Protein AF-X1R8W7-F1 (afdb_monomer_lite)

Foldseek 3Di:
DKDKQKADDQADDDPVVVVVLVVVLCVVCVVVVWAWPDWDWDDDPGGIMIITITPDDDDLLVSLVSNVVSPHDPVLSVQLVVCVVVVPPPSDDDCPDDPDDDDFDWDQDPPPRDIHTQDDWDADPVRDTDRDD

Organism: NCBI:txid412755

Secondary structure (DSSP, 8-state):
--EEEEEEE-----HHHHHHHHHHHHHHHHHTTPPEEEEEEEE-SSSEEEEEEESS---HHHHHHHHHHHT--HHHHHHHHHHHTTT-TT---------------EEE-TTT--EEE--SEEE-TTS-EEE--

pLDDT: mean 88.51, std 13.25, range [50.94, 98.31]

Structure (mmCIF, N/CA/C/O backbone):
data_AF-X1R8W7-F1
#
_entry.id   AF-X1R8W7-F1
#
loop_
_atom_site.group_PDB
_atom_site.id
_atom_site.type_symbol
_atom_site.label_atom_id
_atom_site.label_alt_id
_atom_site.label_comp_id
_atom_site.label_asym_id
_atom_site.label_entity_id
_atom_site.label_seq_id
_atom_site.pdbx_PDB_ins_code
_atom_site.Cartn_x
_atom_site.Cartn_y
_atom_site.Cartn_z
_atom_site.occupancy
_atom_site.B_iso_or_equiv
_atom_site.auth_seq_id
_atom_site.auth_comp_id
_atom_site.auth_asym_id
_atom_site.auth_atom_id
_atom_site.pdbx_PDB_model_num
ATOM 1 N N . MET A 1 1 ? -12.177 11.814 14.594 1.00 72.44 1 MET A N 1
ATOM 2 C CA . MET A 1 1 ? -11.340 12.253 13.456 1.00 72.44 1 MET A CA 1
ATOM 3 C C . MET A 1 1 ? -11.459 11.187 12.366 1.00 72.44 1 MET A C 1
ATOM 5 O O . MET A 1 1 ? -12.243 10.273 12.571 1.00 72.44 1 MET A O 1
ATOM 9 N N . THR A 1 2 ? -10.802 11.298 11.208 1.00 88.56 2 THR A N 1
ATOM 10 C CA . THR A 1 2 ? -10.849 10.246 10.168 1.00 88.56 2 THR A CA 1
ATOM 11 C C . THR A 1 2 ? -9.465 9.651 9.942 1.00 88.56 2 THR A C 1
ATOM 13 O O . THR A 1 2 ? -8.452 10.349 10.047 1.00 88.56 2 THR A O 1
ATOM 16 N N . THR A 1 3 ? -9.414 8.353 9.640 1.00 95.81 3 THR A N 1
ATOM 17 C CA . THR A 1 3 ? -8.172 7.656 9.287 1.00 95.81 3 THR A CA 1
ATOM 18 C C . THR A 1 3 ? -8.088 7.503 7.776 1.00 95.81 3 THR A C 1
ATOM 20 O O . THR A 1 3 ? -9.067 7.148 7.123 1.00 95.81 3 THR A O 1
ATOM 23 N N . VAL A 1 4 ? -6.900 7.724 7.207 1.00 97.25 4 VAL A N 1
ATOM 24 C CA . VAL A 1 4 ? -6.647 7.519 5.774 1.00 97.25 4 VAL A CA 1
ATOM 25 C C . VAL A 1 4 ? -5.662 6.372 5.573 1.00 97.25 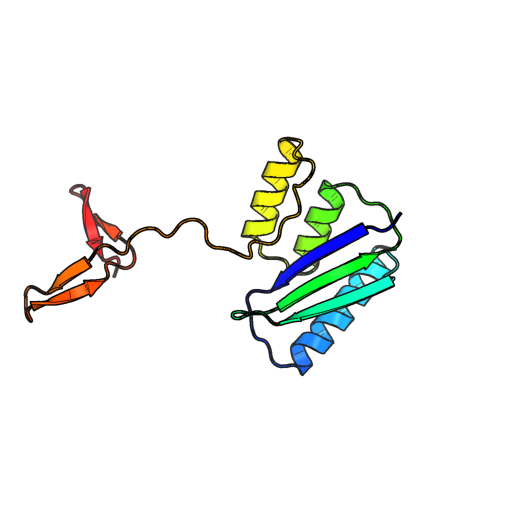4 VAL A C 1
ATOM 27 O O . VAL A 1 4 ? -4.469 6.499 5.869 1.00 97.25 4 VAL A O 1
ATOM 30 N N . LEU A 1 5 ? -6.155 5.266 5.017 1.00 97.62 5 LEU A N 1
ATOM 31 C CA . LEU A 1 5 ? -5.329 4.170 4.519 1.00 97.62 5 LEU A CA 1
ATOM 32 C C . LEU A 1 5 ? -4.779 4.553 3.143 1.00 97.62 5 LEU A C 1
ATOM 34 O O . LEU A 1 5 ? -5.524 4.978 2.257 1.00 97.62 5 LEU A O 1
ATOM 38 N N . LYS A 1 6 ? -3.468 4.395 2.963 1.00 97.62 6 LYS A N 1
ATOM 39 C CA . LYS A 1 6 ? -2.759 4.685 1.712 1.00 97.62 6 LYS A CA 1
ATOM 40 C C . LYS A 1 6 ? -2.264 3.375 1.120 1.00 97.62 6 LYS A C 1
ATOM 42 O O . LYS A 1 6 ? -1.549 2.655 1.812 1.00 97.62 6 LYS A O 1
ATOM 47 N N . ILE A 1 7 ? -2.612 3.079 -0.124 1.00 96.94 7 ILE A N 1
ATOM 48 C CA . ILE A 1 7 ? -2.254 1.829 -0.804 1.00 96.94 7 ILE A CA 1
ATOM 49 C C . ILE A 1 7 ? -1.538 2.175 -2.108 1.00 96.94 7 ILE A C 1
ATOM 51 O O . ILE A 1 7 ? -2.067 2.961 -2.894 1.00 96.94 7 ILE A O 1
ATOM 55 N N . ASP A 1 8 ? -0.364 1.586 -2.324 1.00 95.25 8 ASP A N 1
ATOM 56 C CA . ASP A 1 8 ? 0.402 1.664 -3.572 1.00 95.25 8 ASP A CA 1
ATOM 57 C C . ASP A 1 8 ? 0.272 0.336 -4.332 1.00 95.25 8 ASP A C 1
ATOM 59 O O . ASP A 1 8 ? 0.850 -0.680 -3.940 1.00 95.25 8 ASP A O 1
ATOM 63 N N . LEU A 1 9 ? -0.538 0.333 -5.393 1.00 94.31 9 LEU A N 1
ATOM 64 C CA . LEU A 1 9 ? -0.738 -0.815 -6.273 1.00 94.31 9 LEU A CA 1
ATOM 65 C C . LEU A 1 9 ? 0.143 -0.636 -7.517 1.00 94.31 9 LEU A C 1
ATOM 67 O O . LEU A 1 9 ? -0.272 0.011 -8.480 1.00 94.31 9 LEU A O 1
ATOM 71 N N . ASP A 1 10 ? 1.348 -1.221 -7.525 1.00 89.88 10 ASP A N 1
ATOM 72 C CA . ASP A 1 10 ? 2.339 -1.084 -8.618 1.00 89.88 10 ASP A CA 1
ATOM 73 C C . ASP A 1 10 ? 1.992 -1.973 -9.843 1.00 89.88 10 ASP A C 1
ATOM 75 O O . ASP A 1 10 ? 2.832 -2.700 -10.376 1.00 89.88 10 ASP A O 1
ATOM 79 N N . TYR A 1 11 ? 0.720 -1.966 -10.274 1.00 91.38 11 TYR A N 1
ATOM 80 C CA . TYR A 1 11 ? 0.224 -2.756 -11.406 1.00 91.38 11 TYR A CA 1
ATOM 81 C C . TYR A 1 11 ? -0.912 -2.075 -12.186 1.00 91.38 11 TYR A C 1
ATOM 83 O O . TYR A 1 11 ? -2.007 -1.844 -11.680 1.00 91.38 11 TYR A O 1
ATOM 91 N N . LYS A 1 12 ? -0.708 -1.843 -13.489 1.00 94.12 12 LYS A N 1
ATOM 92 C CA . LYS A 1 12 ? -1.754 -1.358 -14.408 1.00 94.12 12 LYS A CA 1
ATOM 93 C C . LYS A 1 12 ? -2.718 -2.471 -14.829 1.00 94.12 12 LYS A C 1
ATOM 95 O O . LYS A 1 12 ? -2.607 -3.019 -15.923 1.00 94.12 12 LYS A O 1
ATOM 100 N N . ALA A 1 13 ? -3.675 -2.785 -13.960 1.00 93.88 13 ALA A N 1
ATOM 101 C CA . ALA A 1 13 ? -4.741 -3.735 -14.263 1.00 93.88 13 ALA A CA 1
ATOM 102 C C . ALA A 1 13 ? -5.803 -3.157 -15.229 1.00 93.88 13 ALA A C 1
ATOM 104 O O . ALA A 1 13 ? -5.995 -1.938 -15.274 1.00 93.88 13 ALA A O 1
ATOM 105 N N . PRO A 1 14 ? -6.550 -4.014 -15.954 1.00 97.19 14 PRO A N 1
ATOM 106 C CA . PRO A 1 14 ? -7.760 -3.607 -16.667 1.00 97.19 14 PRO A CA 1
ATOM 107 C C . PRO A 1 14 ? -8.785 -2.943 -15.736 1.00 97.19 14 PRO A C 1
ATOM 109 O O . PRO A 1 14 ? -8.954 -3.367 -14.595 1.00 97.19 14 PRO A O 1
ATOM 112 N N . GLU A 1 15 ? -9.547 -1.968 -16.238 1.00 96.94 15 GLU A N 1
ATOM 113 C CA . GLU A 1 15 ? -10.501 -1.194 -15.421 1.00 96.94 15 GLU A CA 1
ATOM 114 C C . GLU A 1 15 ? -11.505 -2.078 -14.663 1.00 96.94 15 GLU A C 1
ATOM 116 O O . GLU A 1 15 ? -11.764 -1.862 -13.483 1.00 96.94 15 GLU A O 1
ATOM 121 N N . LYS A 1 16 ? -12.009 -3.143 -15.299 1.00 98.12 16 LYS A N 1
ATOM 122 C CA . LYS A 1 16 ? -12.927 -4.097 -14.656 1.00 98.12 16 LYS A CA 1
ATOM 123 C C . LYS A 1 16 ? -12.300 -4.783 -13.434 1.00 98.12 16 LYS A C 1
ATOM 125 O O . LYS A 1 16 ? -12.997 -5.075 -12.461 1.00 98.12 16 LYS A O 1
ATOM 130 N N . TRP A 1 17 ? -10.993 -5.047 -13.470 1.00 97.81 17 TRP A N 1
ATOM 131 C CA . TRP A 1 17 ? -10.273 -5.622 -12.333 1.00 97.81 17 TRP A CA 1
ATOM 132 C C . TRP A 1 17 ? -10.125 -4.596 -11.216 1.00 97.81 17 TRP A C 1
ATOM 134 O O . TRP A 1 17 ? -10.335 -4.953 -10.064 1.00 97.81 17 TRP A O 1
ATOM 144 N N . LEU A 1 18 ? -9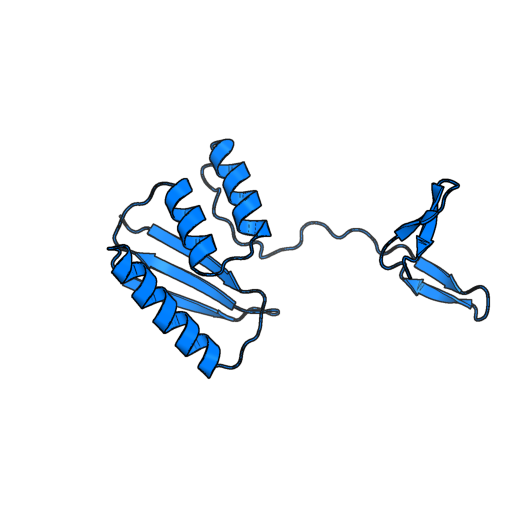.841 -3.331 -11.548 1.00 97.44 18 LEU A N 1
ATOM 145 C CA . LEU A 1 18 ? -9.761 -2.247 -10.564 1.00 97.44 18 LEU A CA 1
ATOM 146 C C . LEU A 1 18 ? -11.106 -2.033 -9.863 1.00 97.44 18 LEU A C 1
ATOM 148 O O . LEU A 1 18 ? -11.151 -2.015 -8.641 1.00 97.44 18 LEU A O 1
ATOM 152 N N . GLN A 1 19 ? -12.215 -1.995 -10.604 1.00 97.88 19 GLN A N 1
ATOM 153 C CA . GLN A 1 19 ? -13.562 -1.893 -10.025 1.00 97.88 19 GLN A CA 1
ATOM 154 C C . GLN A 1 19 ? -13.883 -3.067 -9.086 1.00 97.88 19 GLN A C 1
ATOM 156 O O . GLN A 1 19 ? -14.419 -2.879 -7.995 1.00 97.88 19 GLN A O 1
ATOM 161 N N . THR A 1 20 ? -13.513 -4.288 -9.487 1.00 98.12 20 THR A N 1
ATOM 162 C CA . THR A 1 20 ? -13.689 -5.490 -8.653 1.00 98.12 20 THR A CA 1
ATOM 163 C C . THR A 1 20 ? -12.801 -5.428 -7.405 1.00 98.12 20 THR A C 1
ATOM 165 O O . THR A 1 20 ? -13.227 -5.762 -6.298 1.00 98.12 20 THR A O 1
ATOM 168 N N . TRP A 1 21 ? -11.564 -4.960 -7.557 1.00 97.44 21 TRP A N 1
ATOM 169 C CA . TRP A 1 21 ? -10.632 -4.751 -6.458 1.00 97.44 21 TRP A CA 1
ATOM 170 C C . TRP A 1 21 ? -11.193 -3.725 -5.461 1.00 97.44 21 TRP A C 1
ATOM 172 O O . TRP A 1 21 ? -11.294 -4.023 -4.275 1.00 97.44 21 TRP A O 1
ATOM 182 N N . GLU A 1 22 ? -11.676 -2.575 -5.927 1.00 97.88 22 GLU A N 1
ATOM 183 C CA . GLU A 1 22 ? -12.286 -1.542 -5.082 1.00 97.88 22 GLU A CA 1
ATOM 184 C C . GLU A 1 22 ? -13.498 -2.079 -4.308 1.00 97.88 22 GLU A C 1
ATOM 186 O O . GLU A 1 22 ? -13.596 -1.889 -3.093 1.00 97.88 22 GLU A O 1
ATOM 191 N N . ALA A 1 23 ? -14.400 -2.797 -4.988 1.00 97.94 23 ALA A N 1
ATOM 192 C CA . ALA A 1 23 ? -15.584 -3.389 -4.370 1.00 97.94 23 ALA A CA 1
ATOM 193 C C . ALA A 1 23 ? -15.217 -4.401 -3.272 1.00 97.94 23 ALA A C 1
ATOM 195 O O . ALA A 1 23 ? -15.773 -4.350 -2.173 1.00 97.94 23 ALA A O 1
ATOM 196 N N . THR A 1 24 ? -14.247 -5.281 -3.543 1.00 97.94 24 THR A N 1
ATOM 197 C CA . THR A 1 24 ? -13.794 -6.291 -2.571 1.00 97.94 24 THR A CA 1
ATOM 198 C C . THR A 1 24 ? -13.110 -5.674 -1.355 1.00 97.94 24 THR A C 1
ATOM 200 O O . THR A 1 24 ? -13.311 -6.161 -0.246 1.00 97.94 24 THR A O 1
ATOM 203 N N . ARG A 1 25 ? -12.352 -4.581 -1.519 1.00 97.69 25 ARG A N 1
ATOM 204 C CA . ARG A 1 25 ? -11.704 -3.889 -0.388 1.00 97.69 25 ARG A CA 1
ATOM 205 C C . ARG A 1 25 ? -12.723 -3.172 0.489 1.00 97.69 25 ARG A C 1
ATOM 207 O O . ARG A 1 25 ? -12.611 -3.238 1.708 1.00 97.69 25 ARG A O 1
ATOM 214 N N . LYS A 1 26 ? -13.749 -2.557 -0.112 1.00 97.25 26 LYS A N 1
ATOM 215 C CA . LYS A 1 26 ? -14.873 -1.973 0.641 1.00 97.25 26 LYS A CA 1
ATOM 216 C C . LYS A 1 26 ? -15.588 -3.026 1.492 1.00 97.25 26 LYS A C 1
ATOM 218 O O . LYS A 1 26 ? -15.737 -2.816 2.687 1.00 97.25 26 LYS A O 1
ATOM 223 N N . HIS A 1 27 ? -15.932 -4.175 0.904 1.00 97.44 27 HIS A N 1
ATOM 224 C CA . HIS A 1 27 ? -16.577 -5.270 1.641 1.00 97.44 27 HIS A CA 1
ATOM 225 C C . HIS A 1 27 ? -15.673 -5.845 2.736 1.00 97.44 27 HIS A C 1
ATOM 227 O O . HIS A 1 27 ? -16.138 -6.162 3.822 1.00 97.44 27 HIS A O 1
ATOM 233 N N . MET A 1 28 ? -14.368 -5.969 2.481 1.00 98.06 28 MET A N 1
ATOM 234 C CA . MET A 1 28 ? -13.428 -6.452 3.492 1.00 98.06 28 MET A CA 1
ATOM 235 C C . MET A 1 28 ? -13.366 -5.514 4.706 1.00 98.06 28 MET A C 1
ATOM 237 O O . MET A 1 28 ? -13.356 -5.989 5.837 1.00 98.06 28 MET A O 1
ATOM 241 N N . LEU A 1 29 ? -13.352 -4.196 4.483 1.00 97.62 29 LEU A N 1
ATOM 242 C CA . LEU A 1 29 ? -13.388 -3.209 5.567 1.00 97.62 29 LEU A CA 1
ATOM 243 C C . LEU A 1 29 ? -14.701 -3.270 6.355 1.00 97.62 29 LEU A C 1
ATOM 245 O O . LEU A 1 29 ? -14.657 -3.243 7.581 1.00 97.62 29 LEU A O 1
ATOM 249 N N . GLU A 1 30 ? -15.834 -3.442 5.674 1.00 96.38 30 GLU A N 1
ATOM 250 C CA . GLU A 1 30 ? -17.139 -3.633 6.316 1.00 96.38 30 GLU A CA 1
ATOM 251 C C . GLU A 1 30 ? -17.166 -4.892 7.198 1.00 96.38 30 GLU A C 1
ATOM 253 O O . GLU A 1 30 ? -17.613 -4.835 8.340 1.00 96.38 30 GLU A O 1
ATOM 258 N N . VAL A 1 31 ? -16.603 -6.010 6.722 1.00 97.25 31 VAL A N 1
ATOM 259 C CA . VAL A 1 31 ? -16.471 -7.252 7.508 1.00 97.25 31 VAL A CA 1
ATOM 260 C C . VAL A 1 31 ? -15.611 -7.050 8.758 1.00 97.25 31 VAL A C 1
ATOM 262 O O . VAL A 1 31 ? -15.892 -7.642 9.798 1.00 97.25 31 VAL A O 1
ATOM 265 N N . PHE A 1 32 ? -14.583 -6.203 8.687 1.00 96.50 32 PHE A N 1
ATOM 266 C CA . PHE A 1 32 ? -13.789 -5.824 9.858 1.00 96.50 32 PHE A CA 1
ATOM 267 C C . PHE A 1 32 ? -14.472 -4.783 10.764 1.00 96.50 32 PHE A C 1
ATOM 269 O O . PHE A 1 32 ? -13.913 -4.434 11.803 1.00 96.50 32 PHE A O 1
ATOM 276 N N . GLY A 1 33 ? -15.672 -4.314 10.411 1.00 96.75 33 GLY A N 1
ATOM 277 C CA . GLY A 1 33 ? -16.441 -3.345 11.189 1.00 96.75 33 GLY A CA 1
ATOM 278 C C . GLY A 1 33 ? -16.035 -1.888 10.966 1.00 96.75 33 GLY A C 1
ATOM 279 O O . GLY A 1 33 ? -16.301 -1.058 11.830 1.00 96.75 33 GLY A O 1
ATOM 280 N N . TYR A 1 34 ? -15.384 -1.570 9.842 1.00 97.38 34 TYR A N 1
ATOM 281 C CA . TYR A 1 34 ? -14.975 -0.206 9.494 1.00 97.38 34 TYR A CA 1
ATOM 282 C C . TYR A 1 34 ? -15.910 0.427 8.469 1.00 97.38 34 TYR A C 1
ATOM 284 O O . TYR A 1 34 ? -16.291 -0.210 7.481 1.00 97.38 34 TYR A O 1
ATOM 292 N N . SER A 1 35 ? -16.206 1.715 8.646 1.00 96.19 35 SER A N 1
ATOM 293 C CA . SER A 1 35 ? -17.085 2.447 7.731 1.00 96.19 35 SER A CA 1
ATOM 294 C C . SER A 1 35 ? -16.271 3.304 6.766 1.00 96.19 35 SER A C 1
ATOM 296 O O . SER A 1 35 ? -15.572 4.240 7.156 1.00 96.19 35 SER A O 1
ATOM 298 N N . VAL A 1 36 ? -16.367 3.000 5.469 1.00 97.25 36 VAL A N 1
ATOM 299 C CA . VAL A 1 36 ? -15.668 3.745 4.411 1.00 97.25 36 VAL A CA 1
ATOM 300 C C . VAL A 1 36 ? -16.433 5.022 4.069 1.00 97.25 36 VAL A C 1
ATOM 302 O O . VAL A 1 36 ? -17.541 4.963 3.543 1.00 97.25 36 VAL A O 1
ATOM 305 N N . ILE A 1 37 ? -15.805 6.178 4.285 1.00 96.81 37 ILE A N 1
ATOM 306 C CA . ILE A 1 37 ? -16.335 7.493 3.895 1.00 96.81 37 ILE A CA 1
ATOM 307 C C . ILE A 1 37 ? -16.149 7.699 2.394 1.00 96.81 37 ILE A C 1
ATOM 309 O O . ILE A 1 37 ? -17.079 8.051 1.669 1.00 96.81 37 ILE A O 1
ATOM 313 N N . ARG A 1 38 ? -14.921 7.487 1.912 1.00 96.56 38 ARG A N 1
ATOM 314 C CA . ARG A 1 38 ? -14.592 7.586 0.490 1.00 96.56 38 ARG A CA 1
ATOM 315 C C . ARG A 1 38 ? -13.352 6.784 0.143 1.00 96.56 38 ARG A C 1
ATOM 317 O O . ARG A 1 38 ? -12.478 6.552 0.970 1.00 96.56 38 ARG A O 1
ATOM 324 N N . MET A 1 39 ? -13.268 6.419 -1.126 1.00 97.75 39 MET A N 1
ATOM 325 C CA . MET A 1 39 ? -12.108 5.781 -1.733 1.00 97.75 39 MET A CA 1
ATOM 326 C C . MET A 1 39 ? -11.742 6.580 -2.979 1.00 97.75 39 MET A C 1
ATOM 328 O O . MET A 1 39 ? -12.558 6.703 -3.890 1.00 97.75 39 MET A O 1
ATOM 332 N N . VAL A 1 40 ? -10.538 7.145 -2.996 1.00 97.31 40 VAL A N 1
ATOM 333 C CA . VAL A 1 40 ? -10.024 7.950 -4.108 1.00 97.31 40 VAL A CA 1
ATOM 334 C C . VAL A 1 40 ? -8.883 7.199 -4.775 1.00 97.31 40 VAL A C 1
ATOM 336 O O . VAL A 1 40 ? -7.928 6.801 -4.110 1.00 97.31 40 VAL A O 1
ATOM 339 N N . ARG A 1 41 ? -8.981 7.026 -6.094 1.00 96.62 41 ARG A N 1
ATOM 340 C CA . ARG A 1 41 ? -7.971 6.384 -6.938 1.00 96.62 41 ARG A CA 1
ATOM 341 C C . ARG A 1 41 ? -7.213 7.432 -7.748 1.00 96.62 41 ARG A C 1
ATOM 343 O O . ARG A 1 41 ? -7.827 8.234 -8.447 1.00 96.62 41 ARG A O 1
ATOM 350 N N . HIS A 1 42 ? -5.885 7.372 -7.724 1.00 94.88 42 HIS A N 1
ATOM 351 C CA . HIS A 1 42 ? -5.007 8.162 -8.586 1.00 94.88 42 HIS A CA 1
ATOM 352 C C . HIS A 1 42 ? -4.182 7.246 -9.482 1.00 94.88 42 HIS A C 1
ATOM 354 O O . HIS A 1 42 ? -3.480 6.364 -8.994 1.00 94.88 42 HIS A O 1
ATOM 360 N N . ASN A 1 43 ? -4.215 7.486 -10.790 1.00 93.69 43 ASN A N 1
ATOM 361 C CA . ASN A 1 43 ? -3.350 6.776 -11.727 1.00 93.69 43 ASN A CA 1
ATOM 362 C C . ASN A 1 43 ? -1.912 7.295 -11.625 1.00 93.69 43 ASN A C 1
ATOM 364 O O . ASN A 1 43 ? -1.679 8.504 -11.584 1.00 93.69 43 ASN A O 1
ATOM 368 N N . THR A 1 44 ? -0.947 6.380 -11.633 1.00 90.81 44 THR A N 1
ATOM 369 C CA . THR A 1 44 ? 0.485 6.690 -11.670 1.00 90.81 44 THR A CA 1
ATOM 370 C C . THR A 1 44 ? 1.109 6.158 -12.960 1.00 90.81 44 THR A C 1
ATOM 372 O O . THR A 1 44 ? 0.487 5.441 -13.752 1.00 90.81 44 THR A O 1
ATOM 375 N N . THR A 1 45 ? 2.381 6.481 -13.197 1.00 89.25 45 THR A N 1
ATOM 376 C CA . THR A 1 45 ? 3.119 5.955 -14.355 1.00 89.25 45 THR A CA 1
ATOM 377 C C . THR A 1 45 ? 3.174 4.426 -14.366 1.00 89.25 45 THR A C 1
ATOM 379 O O . THR A 1 45 ? 3.216 3.833 -15.445 1.00 89.25 45 THR A O 1
ATOM 382 N N . LYS A 1 46 ? 3.133 3.783 -13.196 1.00 87.62 46 LYS A N 1
ATOM 383 C CA . LYS A 1 46 ? 3.325 2.338 -13.056 1.00 87.62 46 LYS A CA 1
ATOM 384 C C . LYS A 1 46 ? 2.094 1.558 -12.579 1.00 87.62 46 LYS A C 1
ATOM 386 O O . LYS A 1 46 ? 2.023 0.359 -12.821 1.00 87.62 46 LYS A O 1
ATOM 391 N N . GLY A 1 47 ? 1.115 2.229 -11.980 1.00 93.25 47 GLY A N 1
ATOM 392 C CA . GLY A 1 47 ? -0.038 1.585 -11.359 1.00 93.25 47 GLY A CA 1
ATOM 393 C C . GLY A 1 47 ? -1.035 2.604 -10.817 1.00 93.25 47 GLY A C 1
ATOM 394 O O . GLY A 1 47 ? -1.366 3.568 -11.516 1.00 93.25 47 GLY A O 1
ATOM 395 N N . GLN A 1 48 ? -1.514 2.403 -9.591 1.00 94.19 48 GLN A N 1
ATOM 396 C CA . GLN A 1 48 ? -2.512 3.254 -8.945 1.00 94.19 48 GLN A CA 1
ATOM 397 C C . GLN A 1 48 ? -2.201 3.446 -7.462 1.00 94.19 48 GLN A C 1
ATOM 399 O O . GLN A 1 48 ? -1.835 2.507 -6.764 1.00 94.19 48 GLN A O 1
ATOM 404 N N . ASN A 1 49 ? -2.448 4.656 -6.968 1.00 95.56 49 ASN A N 1
ATOM 405 C CA . ASN A 1 49 ? -2.493 4.940 -5.541 1.00 95.56 49 ASN A CA 1
ATOM 406 C C . ASN A 1 49 ? -3.947 5.050 -5.093 1.00 95.56 49 ASN A C 1
ATOM 408 O O . ASN A 1 49 ? -4.724 5.782 -5.712 1.00 95.56 49 ASN A O 1
ATOM 412 N N . TYR A 1 50 ? -4.296 4.386 -3.995 1.00 97.06 50 TYR A N 1
ATOM 413 C CA . TYR A 1 50 ? -5.602 4.525 -3.358 1.00 97.06 50 TYR A CA 1
ATOM 414 C C . TYR A 1 50 ? -5.485 5.206 -2.002 1.00 97.06 50 TYR A C 1
ATOM 416 O O . TYR A 1 50 ? -4.596 4.903 -1.204 1.00 97.06 50 TYR A O 1
ATOM 424 N N . PHE A 1 51 ? -6.434 6.097 -1.742 1.00 97.50 51 PHE A N 1
ATOM 425 C CA . PHE A 1 51 ? -6.647 6.738 -0.453 1.00 97.50 51 PHE A CA 1
ATOM 426 C C . PHE A 1 51 ? -8.045 6.361 0.017 1.00 97.50 51 PHE A C 1
ATOM 428 O O . PHE A 1 51 ? -9.037 6.782 -0.582 1.00 97.50 51 PHE A O 1
ATOM 435 N N . ILE A 1 52 ? -8.114 5.526 1.049 1.00 97.75 52 ILE A N 1
ATOM 436 C CA . ILE A 1 52 ? -9.371 5.059 1.633 1.00 97.75 52 ILE A CA 1
ATOM 437 C C . ILE A 1 52 ? -9.537 5.766 2.968 1.00 97.75 52 ILE A C 1
ATOM 439 O O . ILE A 1 52 ? -8.741 5.563 3.883 1.00 97.75 52 ILE A O 1
ATOM 443 N N . GLU A 1 53 ? -10.546 6.618 3.057 1.00 97.88 53 GLU A N 1
ATOM 444 C CA . GLU A 1 53 ? -10.896 7.328 4.277 1.00 97.88 53 GLU A CA 1
ATOM 445 C C . GLU A 1 53 ? -11.968 6.543 5.032 1.00 97.88 53 GLU A C 1
ATOM 447 O O . GLU A 1 53 ? -13.002 6.200 4.453 1.00 97.88 53 GLU A O 1
ATOM 452 N N . ILE A 1 54 ? -11.710 6.271 6.309 1.00 97.31 54 ILE A N 1
ATOM 453 C CA . ILE A 1 54 ? -12.618 5.568 7.220 1.00 97.31 54 ILE A CA 1
ATOM 454 C C . ILE A 1 54 ? -12.923 6.431 8.448 1.00 97.31 54 ILE A C 1
ATOM 456 O O . ILE A 1 54 ? -12.133 7.309 8.817 1.00 97.31 54 ILE A O 1
ATOM 460 N N . THR A 1 55 ? -14.075 6.191 9.069 1.00 96.81 55 THR A N 1
ATOM 461 C CA . THR A 1 55 ? -14.543 6.939 10.247 1.00 96.81 55 THR A CA 1
ATOM 462 C C . THR A 1 55 ? -13.757 6.630 11.511 1.00 96.81 55 THR A C 1
ATOM 464 O O . THR A 1 55 ? -13.656 7.481 12.391 1.00 96.81 55 THR A O 1
ATOM 467 N N . GLU A 1 56 ? -13.221 5.420 11.623 1.00 95.81 56 GLU A N 1
ATOM 468 C CA . GLU A 1 56 ? -12.587 4.938 12.841 1.00 95.81 56 GLU A CA 1
ATOM 469 C C . GLU A 1 56 ? -11.156 5.464 12.978 1.00 95.81 56 GLU A C 1
ATOM 471 O O . GLU A 1 56 ? -10.393 5.552 12.012 1.00 95.81 56 GLU A O 1
ATOM 476 N N . GLU A 1 57 ? -10.763 5.781 14.209 1.00 95.50 57 GLU A N 1
ATOM 477 C CA . GLU A 1 57 ? -9.374 6.075 14.555 1.00 95.50 57 GLU A CA 1
ATOM 478 C C . GLU A 1 57 ? -8.634 4.765 14.807 1.00 95.50 57 GLU A C 1
ATOM 480 O O . GLU A 1 57 ? -9.053 3.945 15.624 1.00 95.50 57 GLU A O 1
ATOM 485 N N . LEU A 1 58 ? -7.536 4.556 14.084 1.00 95.69 58 LEU A N 1
ATOM 486 C CA . LEU A 1 58 ? -6.774 3.314 14.146 1.00 95.69 58 LEU A CA 1
ATOM 487 C C . LEU A 1 58 ? -5.364 3.545 14.676 1.00 95.69 58 LEU A C 1
ATOM 489 O O . LEU A 1 58 ? -4.730 4.561 14.390 1.00 95.69 58 LEU A O 1
ATOM 493 N N . SER A 1 59 ? -4.836 2.545 15.385 1.00 96.44 59 SER A N 1
ATOM 494 C CA . SER A 1 59 ? -3.418 2.535 15.740 1.00 96.44 59 SER A CA 1
ATOM 495 C C . SER A 1 59 ? -2.547 2.416 14.478 1.00 96.44 59 SER A C 1
ATOM 497 O O . SER A 1 59 ? -2.975 1.793 13.495 1.00 96.44 59 SER A O 1
ATOM 499 N N . PRO A 1 60 ? -1.307 2.938 14.486 1.00 97.44 60 PRO A N 1
ATOM 500 C CA . PRO A 1 60 ? -0.376 2.776 13.370 1.00 97.44 60 PRO A CA 1
ATOM 501 C C . PRO A 1 60 ? -0.191 1.319 12.918 1.00 97.44 60 PRO A C 1
ATOM 503 O O . PRO A 1 60 ? -0.127 1.035 11.722 1.00 97.44 60 PRO A O 1
ATOM 506 N N . GLU A 1 61 ? -0.147 0.381 13.865 1.00 97.81 61 GLU A N 1
ATOM 507 C CA . GLU A 1 61 ? -0.001 -1.055 13.614 1.00 97.81 61 GLU A CA 1
ATOM 508 C C . GLU A 1 61 ? -1.212 -1.609 12.861 1.00 97.81 61 GLU A C 1
ATOM 510 O O . GLU A 1 61 ? -1.052 -2.303 11.854 1.00 97.81 61 GLU A O 1
ATOM 515 N N . THR A 1 62 ? -2.418 -1.244 13.307 1.00 97.88 62 THR A N 1
ATOM 516 C CA . THR A 1 62 ? -3.676 -1.656 12.672 1.00 97.88 62 THR A CA 1
ATOM 517 C C . THR A 1 62 ? -3.783 -1.074 11.267 1.00 97.88 62 THR A C 1
ATOM 519 O O . THR A 1 62 ? -4.105 -1.792 10.321 1.00 97.88 62 THR A O 1
ATOM 522 N N . MET A 1 63 ? -3.425 0.203 11.092 1.00 97.94 63 MET A N 1
ATOM 523 C CA . MET A 1 63 ? -3.382 0.837 9.773 1.00 97.94 63 MET A CA 1
ATOM 524 C C . MET A 1 63 ? -2.423 0.115 8.824 1.00 97.94 63 MET A C 1
ATOM 526 O O . MET A 1 63 ? -2.771 -0.136 7.671 1.00 97.94 63 MET A O 1
ATOM 530 N N . ASN A 1 64 ? -1.217 -0.228 9.285 1.00 98.31 64 ASN A N 1
ATOM 531 C CA . ASN A 1 64 ? -0.223 -0.895 8.449 1.00 98.31 64 ASN A CA 1
ATOM 532 C C . ASN A 1 64 ? -0.651 -2.324 8.068 1.00 98.31 64 ASN A C 1
ATOM 534 O O . ASN A 1 64 ? -0.461 -2.736 6.923 1.00 98.31 64 ASN A O 1
ATOM 538 N N . MET A 1 65 ? -1.276 -3.056 8.999 1.00 98.25 65 MET A N 1
ATOM 539 C CA . MET A 1 65 ? -1.880 -4.364 8.730 1.00 98.25 65 MET A CA 1
ATOM 540 C C . MET A 1 65 ? -3.008 -4.255 7.697 1.00 98.25 65 MET A C 1
ATOM 542 O O . MET A 1 65 ? -3.022 -5.012 6.728 1.00 98.25 65 MET A O 1
ATOM 546 N N . LEU A 1 66 ? -3.937 -3.309 7.863 1.00 98.12 66 LEU A N 1
ATOM 547 C CA . LEU A 1 66 ? -5.020 -3.122 6.899 1.00 98.12 66 LEU A CA 1
ATOM 548 C C . LEU A 1 66 ? -4.480 -2.743 5.526 1.00 98.12 66 LEU A C 1
ATOM 550 O O . LEU A 1 66 ? -4.909 -3.332 4.543 1.00 98.12 66 LEU A O 1
ATOM 554 N N . GLN A 1 67 ? -3.503 -1.837 5.436 1.00 98.00 67 GLN A N 1
ATOM 555 C CA . GLN A 1 67 ? -2.866 -1.502 4.158 1.00 98.00 67 GLN A CA 1
ATOM 556 C C . GLN A 1 67 ? -2.299 -2.746 3.460 1.00 98.00 67 GLN A C 1
ATOM 558 O O . GLN A 1 67 ? -2.549 -2.935 2.270 1.00 98.00 67 GLN A O 1
ATOM 563 N N . PHE A 1 68 ? -1.630 -3.638 4.197 1.00 97.94 68 PHE A N 1
ATOM 564 C CA . PHE A 1 68 ? -1.175 -4.921 3.657 1.00 97.94 68 PHE A CA 1
ATOM 565 C C . PHE A 1 68 ? -2.328 -5.773 3.111 1.00 97.94 68 PHE A C 1
ATOM 567 O O . PHE A 1 68 ? -2.277 -6.204 1.961 1.00 97.94 68 PHE A O 1
ATOM 574 N N . LEU A 1 69 ? -3.395 -5.965 3.894 1.00 97.56 69 LEU A N 1
ATOM 575 C CA . LEU A 1 69 ? -4.567 -6.748 3.475 1.00 97.56 69 LEU A CA 1
ATOM 576 C C . LEU A 1 69 ? -5.290 -6.129 2.273 1.00 97.56 69 LEU A C 1
ATOM 578 O O . LEU A 1 69 ? -5.789 -6.844 1.401 1.00 97.56 69 LEU A O 1
ATOM 582 N N . MET A 1 70 ? -5.311 -4.798 2.190 1.00 96.12 70 MET A N 1
ATOM 583 C CA . MET A 1 70 ? -5.886 -4.090 1.053 1.00 96.12 70 MET A CA 1
ATOM 584 C C . MET A 1 70 ? -5.051 -4.285 -0.220 1.00 96.12 70 MET A C 1
ATOM 586 O O . MET A 1 70 ? -5.602 -4.138 -1.305 1.00 96.12 70 MET A O 1
ATOM 590 N N . GLY A 1 71 ? -3.789 -4.716 -0.128 1.00 95.50 71 GLY A N 1
ATOM 591 C CA . GLY A 1 71 ? -2.919 -4.999 -1.275 1.00 95.50 71 GLY A CA 1
ATOM 592 C C . GLY A 1 71 ? -1.860 -3.930 -1.533 1.00 95.50 71 GLY A C 1
ATOM 593 O O . GLY A 1 71 ? -1.488 -3.720 -2.683 1.00 95.50 71 GLY A O 1
ATOM 594 N N . ASP A 1 72 ? -1.415 -3.236 -0.485 1.00 96.69 72 ASP A N 1
ATOM 595 C CA . ASP A 1 72 ? -0.261 -2.335 -0.538 1.00 96.69 72 ASP A CA 1
ATOM 596 C C . ASP A 1 72 ? 1.032 -3.097 -0.853 1.00 96.69 72 ASP A C 1
ATOM 598 O O . ASP A 1 72 ? 1.161 -4.290 -0.559 1.00 96.69 72 ASP A O 1
ATOM 602 N N . ASP A 1 73 ? 2.014 -2.395 -1.415 1.00 94.50 73 ASP A N 1
ATOM 603 C CA . ASP A 1 73 ? 3.331 -2.966 -1.673 1.00 94.50 73 ASP A CA 1
ATOM 604 C C . ASP A 1 73 ? 3.950 -3.530 -0.378 1.00 94.50 73 ASP A C 1
ATOM 606 O O . ASP A 1 73 ? 4.144 -2.832 0.624 1.00 94.50 73 ASP A O 1
ATOM 610 N N . ALA A 1 74 ? 4.299 -4.819 -0.394 1.00 94.81 74 ALA A N 1
ATOM 611 C CA . ALA A 1 74 ? 4.795 -5.516 0.792 1.00 94.81 74 ALA A CA 1
ATOM 612 C C . ALA A 1 74 ? 6.113 -4.918 1.321 1.00 94.81 74 ALA A C 1
ATOM 614 O O . ALA A 1 74 ? 6.376 -4.942 2.529 1.00 94.81 74 ALA A O 1
ATOM 615 N N . THR A 1 75 ? 6.941 -4.340 0.441 1.00 93.81 75 THR A N 1
ATOM 616 C CA . THR A 1 75 ? 8.174 -3.654 0.853 1.00 93.81 75 THR A CA 1
ATOM 617 C C . THR A 1 75 ? 7.840 -2.372 1.610 1.00 93.81 75 THR A C 1
ATOM 619 O O . THR A 1 75 ? 8.425 -2.108 2.665 1.00 93.81 75 THR A O 1
ATOM 622 N N . ARG A 1 76 ? 6.864 -1.601 1.126 1.00 94.44 76 ARG A N 1
ATOM 623 C CA . ARG A 1 76 ? 6.351 -0.405 1.796 1.00 94.44 76 ARG A CA 1
ATOM 624 C C . ARG A 1 76 ? 5.754 -0.732 3.163 1.00 94.44 76 ARG A C 1
ATOM 626 O O . ARG A 1 76 ? 6.127 -0.073 4.133 1.00 94.44 76 ARG A O 1
ATOM 633 N N . VAL A 1 77 ? 4.931 -1.775 3.277 1.00 96.62 77 VAL A N 1
ATOM 634 C CA . VAL A 1 77 ? 4.380 -2.250 4.565 1.00 96.62 77 VAL A CA 1
ATOM 635 C C . VAL A 1 77 ? 5.497 -2.587 5.556 1.00 96.62 77 VAL A C 1
ATOM 637 O O . VAL A 1 77 ? 5.448 -2.188 6.724 1.00 96.62 77 VAL A O 1
ATOM 640 N N . LYS A 1 78 ? 6.545 -3.280 5.098 1.00 97.06 78 LYS A N 1
ATOM 641 C CA . LYS A 1 78 ? 7.708 -3.626 5.929 1.00 97.06 78 LYS A CA 1
ATOM 642 C C . LYS A 1 78 ? 8.468 -2.384 6.403 1.00 97.06 78 LYS A C 1
ATOM 644 O O . LYS A 1 78 ? 8.802 -2.280 7.583 1.00 97.06 78 LYS A O 1
ATOM 649 N N . ILE A 1 79 ? 8.706 -1.417 5.515 1.00 95.81 79 ILE A N 1
ATOM 650 C CA . ILE A 1 79 ? 9.355 -0.145 5.870 1.00 95.81 79 ILE A CA 1
ATOM 651 C C . ILE A 1 79 ? 8.495 0.655 6.858 1.00 95.81 79 ILE A C 1
ATOM 653 O O . ILE A 1 79 ? 9.023 1.225 7.813 1.00 95.81 79 ILE A O 1
ATOM 657 N N . ASN A 1 80 ? 7.178 0.687 6.661 1.00 97.19 80 ASN A N 1
ATOM 658 C CA . ASN A 1 80 ? 6.247 1.335 7.578 1.00 97.19 80 ASN A CA 1
ATOM 659 C C . ASN A 1 80 ? 6.281 0.678 8.962 1.00 97.19 80 ASN A C 1
ATOM 661 O O . ASN A 1 80 ? 6.413 1.391 9.953 1.00 97.19 80 ASN A O 1
ATOM 665 N N . SER A 1 81 ? 6.295 -0.657 9.039 1.00 97.75 81 SER A N 1
ATOM 666 C CA . SER A 1 81 ? 6.457 -1.387 10.306 1.00 97.75 81 SER A CA 1
ATOM 667 C C . SER A 1 81 ? 7.720 -0.949 11.054 1.00 97.75 81 SER A C 1
ATOM 669 O O . SER A 1 81 ? 7.683 -0.707 12.257 1.00 97.75 81 SER A O 1
ATOM 671 N N . TRP A 1 82 ? 8.839 -0.792 10.347 1.00 97.94 82 TRP A N 1
ATOM 672 C CA . TRP A 1 82 ? 10.097 -0.314 10.925 1.00 97.94 82 TRP A CA 1
ATOM 673 C C . TRP A 1 82 ? 10.063 1.140 11.394 1.00 97.94 82 TRP A C 1
ATOM 675 O O . TRP A 1 82 ? 10.794 1.491 12.322 1.00 97.94 82 TRP A O 1
ATOM 685 N N . ARG A 1 83 ? 9.275 1.994 10.735 1.00 97.31 83 ARG A N 1
ATOM 686 C CA . ARG A 1 83 ? 9.076 3.395 11.130 1.00 97.31 83 ARG A CA 1
ATOM 687 C C . ARG A 1 83 ? 8.200 3.497 12.373 1.00 97.31 83 ARG A C 1
ATOM 689 O O . ARG A 1 83 ? 8.561 4.233 13.286 1.00 97.31 83 ARG A O 1
ATOM 696 N N . ILE A 1 84 ? 7.119 2.718 12.421 1.00 97.88 84 ILE A N 1
ATOM 697 C CA . ILE A 1 84 ? 6.209 2.617 13.570 1.00 97.88 84 ILE A CA 1
ATOM 698 C C . ILE A 1 84 ? 6.981 2.158 14.809 1.00 97.88 84 ILE A C 1
ATOM 700 O O . ILE A 1 84 ? 6.982 2.850 15.819 1.00 97.88 84 ILE A O 1
ATOM 704 N N . GLN A 1 85 ? 7.757 1.074 14.692 1.00 97.56 85 GLN A N 1
ATOM 705 C CA . GLN A 1 85 ? 8.604 0.562 15.781 1.00 97.56 85 GLN A CA 1
ATOM 706 C C . GLN A 1 85 ? 9.630 1.582 16.301 1.00 97.56 85 GLN A C 1
ATOM 708 O O . GLN A 1 85 ? 10.089 1.476 17.432 1.00 97.56 85 GLN A O 1
ATOM 713 N N . ARG A 1 86 ? 10.011 2.563 15.476 1.00 97.25 86 ARG A N 1
ATOM 714 C CA . ARG A 1 86 ? 10.940 3.644 15.836 1.00 97.25 86 ARG A CA 1
ATOM 715 C C . ARG A 1 86 ? 10.235 4.926 16.297 1.00 97.25 86 ARG A C 1
ATOM 717 O O . ARG A 1 86 ? 10.916 5.912 16.550 1.00 97.25 86 ARG A O 1
ATOM 724 N N . GLY A 1 87 ? 8.902 4.944 16.371 1.00 96.25 87 GLY A N 1
ATOM 725 C CA . GLY A 1 87 ? 8.125 6.100 16.830 1.00 96.25 87 GLY A CA 1
ATOM 726 C C . GLY A 1 87 ? 8.057 7.273 15.843 1.00 96.25 87 GLY A C 1
ATOM 727 O O . GLY A 1 87 ? 7.807 8.407 16.254 1.00 96.25 87 GLY A O 1
ATOM 728 N N . TYR A 1 88 ? 8.282 7.040 14.543 1.00 94.81 88 TYR A N 1
ATOM 729 C CA . TYR A 1 88 ? 8.143 8.099 13.536 1.00 94.81 88 TYR A CA 1
ATOM 730 C C . TYR A 1 88 ? 6.679 8.534 13.406 1.00 94.81 88 TYR A C 1
ATOM 732 O O . TYR A 1 88 ? 5.832 7.735 13.013 1.00 94.81 88 TYR A O 1
ATOM 740 N N . GLN A 1 89 ? 6.404 9.818 13.650 1.00 90.00 89 GLN A N 1
ATOM 741 C CA . GLN A 1 89 ? 5.054 10.385 13.538 1.00 90.00 89 GLN A CA 1
ATOM 742 C C . GLN A 1 89 ? 4.522 10.298 12.096 1.00 90.00 89 GLN A C 1
ATOM 744 O O . GLN A 1 89 ? 3.453 9.748 11.852 1.00 90.00 89 GLN A O 1
ATOM 749 N N . ASP A 1 90 ? 5.331 10.697 11.109 1.00 90.06 90 ASP A N 1
ATOM 750 C CA . ASP A 1 90 ? 4.980 10.596 9.685 1.00 90.06 90 ASP A CA 1
ATOM 751 C C . ASP A 1 90 ? 5.425 9.264 9.065 1.00 90.06 90 ASP A C 1
ATOM 753 O O . ASP A 1 90 ? 6.162 9.220 8.071 1.00 90.06 90 ASP A O 1
ATOM 757 N N . TRP A 1 91 ? 5.031 8.144 9.662 1.00 95.19 91 TRP A N 1
ATOM 758 C CA . TRP A 1 91 ? 5.438 6.832 9.161 1.00 95.19 91 TRP A CA 1
ATOM 759 C C . TRP A 1 91 ? 4.798 6.498 7.796 1.00 95.19 91 TRP A C 1
ATOM 761 O O . TRP A 1 91 ? 5.476 5.945 6.921 1.00 95.19 91 TRP A O 1
ATOM 771 N N . ASN A 1 92 ? 3.528 6.881 7.588 1.00 94.31 92 ASN A N 1
ATOM 772 C CA . ASN A 1 92 ? 2.688 6.469 6.456 1.00 94.31 92 ASN A CA 1
ATOM 773 C C . ASN A 1 92 ? 2.902 7.322 5.186 1.00 94.31 92 ASN A C 1
ATOM 775 O O . ASN A 1 92 ? 2.068 8.160 4.812 1.00 94.31 92 ASN A O 1
ATOM 779 N N . LYS A 1 93 ? 4.036 7.113 4.508 1.00 89.25 93 LYS A N 1
ATOM 780 C CA . LYS A 1 93 ? 4.436 7.844 3.287 1.00 89.25 93 LYS A CA 1
ATOM 781 C C . LYS A 1 93 ? 4.302 6.972 2.036 1.00 89.25 93 LYS A C 1
ATOM 783 O O . LYS A 1 93 ? 4.642 5.791 2.079 1.00 89.25 93 LYS A O 1
ATOM 788 N N . ILE A 1 94 ? 3.822 7.552 0.935 1.00 87.00 94 ILE A N 1
ATOM 789 C CA . ILE A 1 94 ? 3.932 6.972 -0.414 1.00 87.00 94 ILE A CA 1
ATOM 790 C C . ILE A 1 94 ? 5.258 7.457 -1.009 1.00 87.00 94 ILE A C 1
ATOM 792 O O . ILE A 1 94 ? 5.641 8.608 -0.795 1.00 87.00 94 ILE A O 1
ATOM 796 N N . PHE A 1 95 ? 5.981 6.585 -1.708 1.00 77.00 95 PHE A N 1
ATOM 797 C CA . PHE A 1 95 ? 7.243 6.943 -2.354 1.00 77.00 95 PHE A CA 1
ATOM 798 C C . PHE A 1 95 ? 6.969 7.488 -3.758 1.00 77.00 95 PHE A C 1
ATOM 800 O O . PHE A 1 95 ? 6.886 6.741 -4.725 1.00 77.00 95 PHE A O 1
ATOM 807 N N . ASP A 1 96 ? 6.832 8.802 -3.879 1.00 69.75 96 ASP A N 1
ATOM 808 C CA . ASP A 1 96 ? 6.593 9.487 -5.155 1.00 69.75 96 ASP A CA 1
ATOM 809 C C . ASP A 1 96 ? 7.890 9.779 -5.931 1.00 69.75 96 ASP A C 1
ATOM 811 O O . ASP A 1 96 ? 7.910 9.792 -7.165 1.00 69.75 96 ASP A O 1
ATOM 815 N N . ARG A 1 97 ? 9.004 9.973 -5.216 1.00 67.44 97 ARG A N 1
ATOM 816 C CA . ARG A 1 97 ? 10.292 10.360 -5.791 1.00 67.44 97 ARG A CA 1
ATOM 817 C C . ARG A 1 97 ? 11.395 9.365 -5.451 1.00 67.44 97 ARG A C 1
ATOM 819 O O . ARG A 1 97 ? 11.727 9.122 -4.293 1.00 67.44 97 ARG A O 1
ATOM 826 N N . LYS A 1 98 ? 12.068 8.859 -6.488 1.00 66.38 98 LYS A N 1
ATOM 827 C CA . LYS A 1 98 ? 13.356 8.166 -6.333 1.00 66.38 98 LYS A CA 1
ATOM 828 C C . LYS A 1 98 ? 14.439 9.200 -6.014 1.00 66.38 98 LYS A C 1
ATOM 830 O O . LYS A 1 98 ? 14.898 9.891 -6.919 1.00 66.38 98 LYS A O 1
ATOM 835 N N . LEU A 1 99 ? 14.833 9.303 -4.744 1.00 73.12 99 LEU A N 1
ATOM 836 C CA . LEU A 1 99 ? 15.915 10.198 -4.301 1.00 73.12 99 LEU A CA 1
ATOM 837 C C . LEU A 1 99 ? 17.303 9.690 -4.702 1.00 73.12 99 LEU A C 1
ATOM 839 O O . LEU A 1 99 ? 18.215 10.480 -4.915 1.00 73.12 99 LEU A O 1
ATOM 843 N N . TRP A 1 100 ? 17.456 8.372 -4.830 1.00 72.75 100 TRP A N 1
ATOM 844 C CA . TRP A 1 100 ? 18.714 7.738 -5.190 1.00 72.75 100 TRP A CA 1
ATOM 845 C C . TRP A 1 100 ? 18.486 6.647 -6.233 1.00 72.75 100 TRP A C 1
ATOM 847 O O . TRP A 1 100 ? 17.517 5.885 -6.168 1.00 72.75 100 TRP A O 1
ATOM 857 N N . ARG A 1 101 ? 19.392 6.572 -7.208 1.00 65.25 101 ARG A N 1
ATOM 858 C CA . ARG A 1 101 ? 19.508 5.455 -8.145 1.00 65.25 101 ARG A CA 1
ATOM 859 C C . ARG A 1 101 ? 20.933 4.938 -8.043 1.00 65.25 101 ARG A C 1
ATOM 861 O O . ARG A 1 101 ? 21.872 5.720 -8.167 1.00 65.25 101 ARG A O 1
A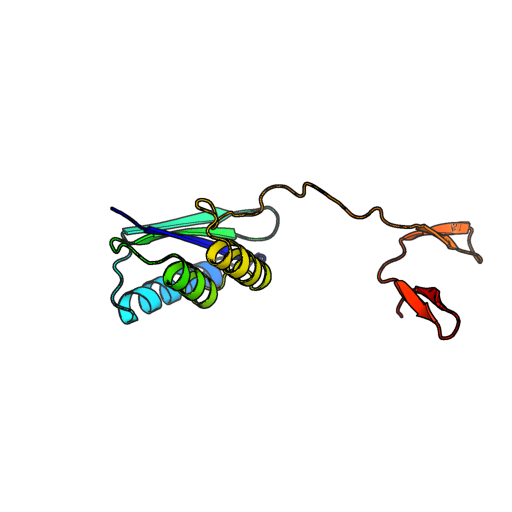TOM 868 N N . LYS A 1 102 ? 21.098 3.630 -7.853 1.00 69.69 102 LYS A N 1
ATOM 869 C CA . LYS A 1 102 ? 22.406 3.001 -8.032 1.00 69.69 102 LYS A CA 1
ATOM 870 C C . LYS A 1 102 ? 22.828 3.227 -9.485 1.00 69.69 102 LYS A C 1
ATOM 872 O O . LYS A 1 102 ? 22.039 2.947 -10.387 1.00 69.69 102 LYS A O 1
ATOM 877 N N . GLY A 1 103 ? 24.030 3.755 -9.710 1.00 70.56 103 GLY A N 1
ATOM 878 C CA . GLY A 1 103 ? 24.583 3.863 -11.059 1.00 70.56 103 GLY A CA 1
ATOM 879 C C . GLY A 1 103 ? 24.591 2.488 -11.728 1.00 70.56 103 GLY A C 1
ATOM 880 O O . GLY A 1 103 ? 24.943 1.493 -11.092 1.00 70.56 103 GLY A O 1
ATOM 881 N N . THR A 1 104 ? 24.156 2.421 -12.987 1.00 71.25 104 THR A N 1
ATOM 882 C CA . THR A 1 104 ? 24.292 1.195 -13.779 1.00 71.25 104 THR A CA 1
ATOM 883 C C . THR A 1 104 ? 25.763 1.071 -14.144 1.00 71.25 104 THR A C 1
ATOM 885 O O . THR A 1 104 ? 26.283 1.923 -14.859 1.00 71.25 104 THR A O 1
ATOM 888 N N . LYS A 1 105 ? 26.452 0.060 -13.604 1.00 78.31 105 LYS A N 1
ATOM 889 C CA . LYS A 1 105 ? 27.804 -0.257 -14.070 1.00 78.31 105 LYS A CA 1
ATOM 890 C C . LYS A 1 105 ? 27.692 -0.762 -15.509 1.00 78.31 105 LYS A C 1
ATOM 892 O O . LYS A 1 105 ? 26.752 -1.490 -15.822 1.00 78.31 105 LYS A O 1
ATOM 897 N N . THR A 1 106 ? 28.626 -0.390 -16.367 1.00 85.19 106 THR A N 1
ATOM 898 C CA . THR A 1 106 ? 28.685 -0.858 -17.753 1.00 85.19 106 THR A CA 1
ATOM 899 C C . THR A 1 106 ? 29.979 -1.625 -17.989 1.00 85.19 106 THR A C 1
ATOM 901 O O . THR A 1 106 ? 30.983 -1.369 -17.326 1.00 85.19 106 THR A O 1
ATOM 904 N N . ILE A 1 107 ? 29.946 -2.574 -18.921 1.00 85.81 107 ILE A N 1
ATOM 905 C CA . ILE A 1 107 ? 31.135 -3.244 -19.457 1.00 85.81 107 ILE A CA 1
ATOM 906 C C . ILE A 1 107 ? 31.178 -3.053 -20.965 1.00 85.81 107 ILE A C 1
ATOM 908 O O . ILE A 1 107 ? 30.137 -2.942 -21.606 1.00 85.81 107 ILE A O 1
ATOM 912 N N . GLU A 1 108 ? 32.372 -3.030 -21.538 1.00 89.50 108 GLU A N 1
ATOM 913 C CA . GLU A 1 108 ? 32.541 -3.119 -22.983 1.00 89.50 108 GLU A CA 1
ATOM 914 C C . GLU A 1 108 ? 32.514 -4.594 -23.399 1.00 89.50 108 GLU A C 1
ATOM 916 O O . GLU A 1 108 ? 33.175 -5.443 -22.796 1.00 89.50 108 GLU A O 1
ATOM 921 N N . CYS A 1 109 ? 31.708 -4.924 -24.404 1.00 81.06 109 CYS A N 1
ATOM 922 C CA . CYS A 1 109 ? 31.649 -6.264 -24.955 1.00 81.06 109 CYS A CA 1
ATOM 923 C C . CYS A 1 109 ? 32.977 -6.583 -25.632 1.00 81.06 109 CYS A C 1
ATOM 925 O O . CYS A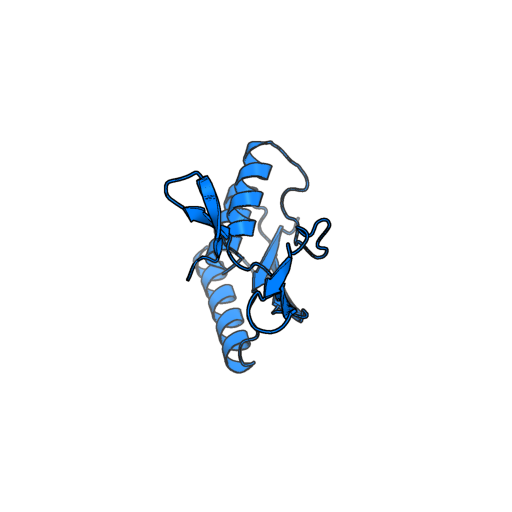 1 109 ? 33.303 -5.9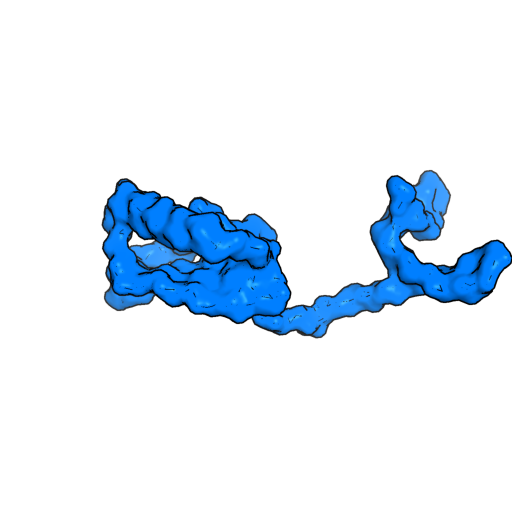91 -26.655 1.00 81.06 109 CYS A O 1
ATOM 927 N N . PHE A 1 110 ? 33.691 -7.580 -25.119 1.00 86.94 110 PHE A N 1
ATOM 928 C CA . PHE A 1 110 ? 34.964 -8.014 -25.691 1.00 86.94 110 PHE A CA 1
ATOM 929 C C . PHE A 1 110 ? 34.880 -8.359 -27.191 1.00 86.94 110 PHE A C 1
ATOM 931 O O . PHE A 1 110 ? 35.832 -8.136 -27.928 1.00 86.94 110 PHE A O 1
ATOM 938 N N . TYR A 1 111 ? 33.741 -8.888 -27.653 1.00 84.12 111 TYR A N 1
ATOM 939 C CA . TYR A 1 111 ? 33.586 -9.365 -29.030 1.00 84.12 111 TYR A CA 1
ATOM 940 C C . TYR A 1 111 ? 33.206 -8.277 -30.034 1.00 84.12 111 TYR A C 1
ATOM 942 O O . TYR A 1 111 ? 33.602 -8.361 -31.192 1.00 84.12 111 TYR A O 1
ATOM 950 N N . CYS A 1 112 ? 32.401 -7.293 -29.629 1.00 91.62 112 CYS A N 1
ATOM 951 C CA . CYS A 1 112 ? 31.840 -6.307 -30.559 1.00 91.62 112 CYS A CA 1
ATOM 952 C C . CYS A 1 112 ? 32.029 -4.846 -30.136 1.00 91.62 112 CYS A C 1
ATOM 954 O O . CYS A 1 112 ? 31.537 -3.963 -30.829 1.00 91.62 112 CYS A O 1
ATOM 956 N N . GLY A 1 113 ? 32.695 -4.574 -29.009 1.00 89.62 113 GLY A N 1
ATOM 957 C CA . GLY A 1 113 ? 32.941 -3.216 -28.502 1.00 89.62 113 GLY A CA 1
ATOM 958 C C . GLY A 1 113 ? 31.701 -2.502 -27.947 1.00 89.62 113 GLY A C 1
ATOM 959 O O . GLY A 1 113 ? 31.777 -1.360 -27.504 1.00 89.62 113 GLY A O 1
ATOM 960 N N . ASN A 1 114 ? 30.530 -3.145 -27.951 1.00 90.75 114 ASN A N 1
ATOM 961 C CA . ASN A 1 114 ? 29.300 -2.523 -27.462 1.00 90.75 114 ASN A CA 1
ATOM 962 C C . ASN A 1 114 ? 29.325 -2.324 -25.941 1.00 90.75 114 ASN A C 1
ATOM 964 O O . ASN A 1 114 ? 29.711 -3.222 -25.199 1.00 90.75 114 ASN A O 1
ATOM 968 N N . ILE A 1 115 ? 28.815 -1.189 -25.460 1.00 88.75 115 ILE A N 1
ATOM 969 C CA . ILE A 1 115 ? 28.649 -0.929 -24.024 1.00 88.75 115 ILE A CA 1
ATOM 970 C C . ILE A 1 115 ? 27.396 -1.660 -23.515 1.00 88.75 115 ILE A C 1
ATOM 972 O O . ILE A 1 115 ? 26.276 -1.331 -23.903 1.00 88.75 115 ILE A O 1
ATOM 976 N N . ILE A 1 116 ? 27.578 -2.636 -22.624 1.00 85.69 116 ILE A N 1
ATOM 977 C CA . ILE A 1 116 ? 26.515 -3.464 -22.041 1.00 85.69 116 ILE A CA 1
ATOM 978 C C . ILE A 1 116 ? 26.281 -3.055 -20.575 1.00 85.69 116 ILE A C 1
ATOM 980 O O . ILE A 1 116 ? 27.238 -3.000 -19.797 1.00 85.69 116 ILE A O 1
ATOM 984 N N . PRO A 1 117 ? 25.032 -2.791 -20.145 1.00 80.44 117 PRO A N 1
ATOM 985 C CA . PRO A 1 117 ? 24.720 -2.573 -18.735 1.00 80.44 117 PRO A CA 1
ATOM 986 C C . PRO A 1 117 ? 24.854 -3.879 -17.933 1.00 80.44 117 PRO A C 1
ATOM 988 O O . PRO A 1 117 ? 24.270 -4.900 -18.289 1.00 80.44 117 PRO A O 1
ATOM 991 N N . LEU A 1 118 ? 25.578 -3.844 -16.812 1.00 73.50 118 LEU A N 1
ATOM 992 C CA . LEU A 1 118 ? 25.630 -4.949 -15.853 1.00 73.50 118 LEU A CA 1
ATOM 993 C C . LEU A 1 118 ? 24.322 -4.990 -15.051 1.00 73.50 118 LEU A C 1
ATOM 995 O O . LEU A 1 118 ? 24.113 -4.191 -14.133 1.00 73.50 118 LEU A O 1
ATOM 999 N N . ILE A 1 119 ? 23.444 -5.932 -15.392 1.00 65.44 119 ILE A N 1
ATOM 1000 C CA . ILE A 1 119 ? 22.213 -6.236 -14.654 1.00 65.44 119 ILE A CA 1
ATOM 1001 C C . ILE A 1 119 ? 22.487 -7.473 -13.794 1.00 65.44 119 ILE A C 1
ATOM 1003 O O . ILE A 1 119 ? 22.874 -8.499 -14.331 1.00 65.44 119 ILE A O 1
ATOM 1007 N N . GLY A 1 120 ? 22.312 -7.367 -12.470 1.00 56.03 120 GLY A N 1
ATOM 1008 C CA . GLY A 1 120 ? 22.518 -8.484 -11.535 1.00 56.03 120 GLY A CA 1
ATOM 1009 C C . GLY A 1 120 ? 23.972 -8.964 -11.494 1.00 56.03 120 GLY A C 1
ATOM 1010 O O . GLY A 1 120 ? 24.370 -9.840 -12.246 1.00 56.03 120 GLY A O 1
ATOM 1011 N N . VAL A 1 121 ? 24.793 -8.393 -10.611 1.00 53.25 121 VAL A N 1
ATOM 1012 C CA . VAL A 1 121 ? 26.196 -8.812 -10.459 1.00 53.25 121 VAL A CA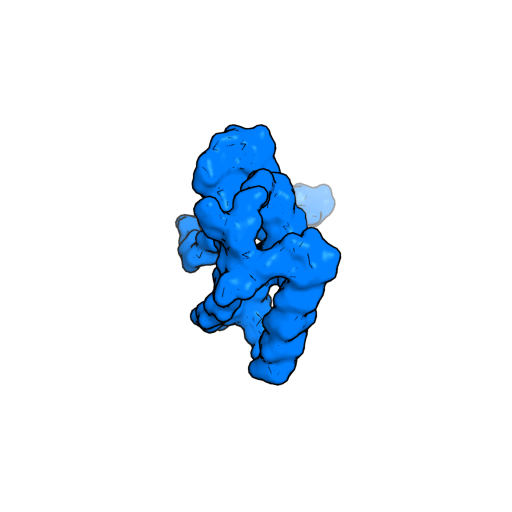 1
ATOM 1013 C C . VAL A 1 121 ? 26.288 -9.852 -9.348 1.00 53.25 121 VAL A C 1
ATOM 1015 O O . VAL A 1 121 ? 26.089 -9.535 -8.174 1.00 53.25 121 VAL A O 1
ATOM 1018 N N . GLY A 1 122 ? 26.562 -11.095 -9.726 1.00 55.88 122 GLY A N 1
ATOM 1019 C CA . GLY A 1 122 ? 26.980 -12.154 -8.820 1.00 55.88 122 GLY A CA 1
ATOM 1020 C C . GLY A 1 122 ? 28.486 -12.063 -8.596 1.00 55.88 122 GLY A C 1
ATOM 1021 O O . GLY A 1 122 ? 29.193 -11.361 -9.317 1.00 55.88 122 GLY A O 1
ATOM 1022 N N . LYS A 1 123 ? 28.999 -12.764 -7.588 1.00 55.66 123 LYS A N 1
ATOM 1023 C CA . LYS A 1 123 ? 30.441 -12.981 -7.446 1.00 55.66 123 LYS A CA 1
ATOM 1024 C C . LYS A 1 123 ? 30.741 -14.424 -7.815 1.00 55.66 123 LYS A C 1
ATOM 1026 O O . LYS A 1 123 ? 30.017 -15.316 -7.378 1.00 55.66 123 LYS A O 1
ATOM 1031 N N . ASN A 1 124 ? 31.784 -14.646 -8.607 1.00 64.94 124 ASN A N 1
ATOM 1032 C CA . ASN A 1 124 ? 32.295 -15.996 -8.811 1.00 64.94 124 ASN A CA 1
ATOM 1033 C C . ASN A 1 124 ? 33.003 -16.510 -7.543 1.00 64.94 124 ASN A C 1
ATOM 1035 O O . ASN A 1 124 ? 33.151 -15.785 -6.556 1.00 64.94 124 ASN A O 1
ATOM 1039 N N . SER A 1 125 ? 33.466 -17.758 -7.578 1.00 58.72 125 SER A N 1
ATOM 1040 C CA . SER A 1 125 ? 34.217 -18.397 -6.487 1.00 58.72 125 SER A CA 1
ATOM 1041 C C . SER A 1 125 ? 35.509 -17.663 -6.097 1.00 58.72 125 SER A C 1
ATOM 1043 O O . SER A 1 125 ? 36.015 -17.872 -5.001 1.00 58.72 125 SER A O 1
ATOM 1045 N N . GLU A 1 126 ? 36.018 -16.774 -6.954 1.00 67.94 126 GLU A N 1
ATOM 1046 C CA . GLU A 1 126 ? 37.192 -15.922 -6.711 1.00 67.94 126 GLU A CA 1
ATOM 1047 C C . GLU A 1 126 ? 36.821 -14.499 -6.246 1.00 67.94 126 GLU A C 1
ATOM 1049 O O . GLU A 1 126 ? 37.688 -13.640 -6.096 1.00 67.94 126 GLU A O 1
ATOM 1054 N N . GLY A 1 127 ? 35.531 -14.206 -6.051 1.00 60.97 127 GLY A N 1
ATOM 1055 C CA . GLY A 1 127 ? 35.048 -12.892 -5.624 1.00 60.97 127 GLY A CA 1
ATOM 1056 C C . GLY A 1 127 ? 34.982 -11.828 -6.727 1.00 60.97 127 GLY A C 1
ATOM 1057 O O . GLY A 1 127 ? 34.600 -10.690 -6.429 1.00 60.97 127 GLY A O 1
ATOM 1058 N N . LYS A 1 128 ? 35.305 -12.171 -7.982 1.00 63.41 128 LYS A N 1
ATOM 1059 C CA . LYS A 1 128 ? 35.166 -11.267 -9.132 1.00 63.41 128 LYS A CA 1
ATOM 1060 C C . LYS A 1 128 ? 33.696 -11.109 -9.496 1.00 63.41 128 LYS A C 1
ATOM 1062 O O . LYS A 1 128 ? 32.944 -12.082 -9.566 1.00 63.41 128 LYS A O 1
ATOM 1067 N N . GLU A 1 129 ? 33.304 -9.859 -9.720 1.00 63.66 129 GLU A N 1
ATOM 1068 C CA . GLU A 1 129 ? 31.972 -9.497 -10.193 1.00 63.66 129 GLU A CA 1
ATOM 1069 C C . GLU A 1 129 ? 31.731 -10.107 -11.583 1.00 63.66 129 GLU A C 1
ATOM 1071 O O . GLU A 1 129 ? 32.495 -9.863 -12.514 1.00 63.66 129 GLU A O 1
ATOM 1076 N N . MET A 1 130 ? 30.670 -10.902 -11.716 1.00 56.03 130 MET A N 1
ATOM 1077 C CA . MET A 1 130 ? 30.227 -11.495 -12.977 1.00 56.03 130 MET A CA 1
ATOM 1078 C C . MET A 1 130 ? 28.727 -11.247 -13.175 1.00 56.03 130 MET A C 1
ATOM 1080 O O . MET A 1 130 ? 27.984 -11.207 -12.189 1.00 56.03 130 MET A O 1
ATOM 1084 N N . PRO A 1 131 ? 28.255 -11.091 -14.423 1.00 57.03 131 PRO A N 1
ATOM 1085 C CA . PRO A 1 131 ? 26.824 -11.086 -14.714 1.00 57.03 131 PRO A CA 1
ATOM 1086 C C . PRO A 1 131 ? 26.172 -12.374 -14.189 1.00 57.03 131 PRO A C 1
ATOM 1088 O O . PRO A 1 131 ? 26.713 -13.462 -14.389 1.00 57.03 131 PRO A O 1
ATOM 1091 N N . GLN A 1 132 ? 25.034 -12.264 -13.505 1.00 54.97 132 GLN A N 1
ATOM 1092 C CA . GLN A 1 132 ? 24.171 -13.411 -13.219 1.00 54.97 132 GLN A CA 1
ATOM 1093 C C . GLN A 1 132 ? 23.469 -13.789 -14.525 1.00 54.97 132 GLN A C 1
ATOM 1095 O O . GLN A 1 132 ? 22.708 -12.982 -15.059 1.00 54.97 132 GLN A O 1
ATOM 1100 N N . LEU A 1 133 ? 23.793 -14.971 -15.055 1.00 50.94 133 LEU A N 1
ATOM 1101 C CA . LEU A 1 133 ? 23.036 -15.613 -16.132 1.00 50.94 133 LEU A CA 1
ATOM 1102 C C . LEU A 1 133 ? 21.725 -16.180 -15.585 1.00 50.94 133 LEU A C 1
ATOM 1104 O O . LEU A 1 133 ? 21.762 -16.736 -14.462 1.00 50.94 133 LEU A O 1
#

Sequence (133 aa):
MTTVLKIDLDYKAPEKWLQTWEATRKHMLEVFGYSVIRMVRHNTTKGQNYFIEITEELSPETMNMLQFLMGDDATRVKINSWRIQRGYQDWNKIFDRKLWRKGTKTIECFYCGNIIPLIGVGKNSEGKEMPQL

Radius of gyration: 20.64 Å; chains: 1; bounding box: 54×31×47 Å